Protein AF-A0A0F9RV89-F1 (afdb_monomer_lite)

Secondary structure (DSSP, 8-state):
----GGG-----TT-S-HHHHHHHHHHHHHHH---S-----B-TT--BTTB-S-SSPPPSS-PPPPPHHHHTSTTTTT--------

Foldseek 3Di:
DPDDPVPDDDQDPPDPDSVVSQVVVQVVDVVVDDDPDDDFDADPQGDTPLRHDDPDDDDGRDDHDHDPVRCPDPVNPPPDPPPPDD

Organism: NCBI:txid412755

Sequence (86 aa):
LHISDKRYISFDSDSASPEQECDRVQQEIQKKGPIDICILGLGKNGHIGFNEPADFLTPNCHMAKLSEESLQHQMTNGMKTNLLTD

InterPro domains:
  IPR004547 Glucosamine-6-phosphate isomerase [PTHR11280] (4-72)
  IPR018321 Glucosamine-6-phosphate isomerase, conserved site [PS01161] (29-47)
  IPR037171 NagB/RpiA transferase-like [SSF100950] (2-73)

Radius of gyration: 14.78 Å; chains: 1; bounding box: 43×28×32 Å

Structure (mmCIF, N/CA/C/O backbone):
data_AF-A0A0F9RV89-F1
#
_entry.id   AF-A0A0F9RV89-F1
#
loop_
_atom_site.group_PDB
_atom_site.id
_atom_site.type_symbol
_atom_site.label_atom_id
_atom_site.label_alt_id
_atom_site.label_comp_id
_atom_site.label_asym_id
_atom_site.label_entity_id
_atom_site.label_seq_id
_atom_site.pdbx_PDB_ins_code
_atom_site.Cartn_x
_atom_site.Cartn_y
_atom_site.Cartn_z
_atom_site.occupancy
_atom_site.B_iso_or_equiv
_atom_site.auth_seq_id
_atom_site.auth_comp_id
_atom_site.auth_asym_id
_atom_site.auth_atom_id
_atom_site.pdbx_PDB_model_num
ATOM 1 N N . LEU A 1 1 ? -21.376 12.956 -0.794 1.00 84.38 1 LEU A N 1
ATOM 2 C CA . LEU A 1 1 ? -21.338 11.814 0.153 1.00 84.38 1 LEU A CA 1
AT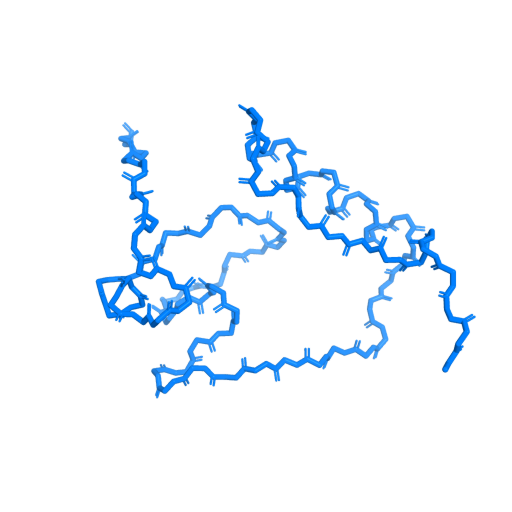OM 3 C C . LEU A 1 1 ? -21.220 12.235 1.629 1.00 84.38 1 LEU A C 1
ATOM 5 O O . LEU A 1 1 ? -21.490 11.393 2.468 1.00 84.38 1 LEU A O 1
ATOM 9 N N . HIS A 1 2 ? -20.865 13.493 1.963 1.00 92.75 2 HIS A N 1
ATOM 10 C CA . HIS A 1 2 ? -20.782 14.002 3.353 1.00 92.75 2 HIS A CA 1
ATOM 11 C C . HIS A 1 2 ? -19.997 13.086 4.313 1.00 92.75 2 HIS A C 1
ATOM 13 O O . HIS A 1 2 ? -20.417 12.825 5.438 1.00 92.75 2 HIS A O 1
ATOM 19 N N . ILE A 1 3 ? -18.857 12.571 3.847 1.00 93.88 3 ILE A N 1
ATOM 20 C CA . ILE A 1 3 ? -17.985 11.707 4.645 1.00 93.88 3 ILE A CA 1
ATOM 21 C C . ILE A 1 3 ? -17.062 12.596 5.484 1.00 93.88 3 ILE A C 1
ATOM 23 O O . ILE A 1 3 ? -16.418 13.490 4.943 1.00 93.88 3 ILE A O 1
ATOM 27 N N . SER A 1 4 ? -17.016 12.354 6.797 1.00 96.00 4 SER A N 1
ATOM 28 C CA . SER A 1 4 ? -16.153 13.084 7.736 1.00 96.00 4 SER A CA 1
ATOM 29 C C . SER A 1 4 ? -14.674 12.777 7.515 1.00 96.00 4 SER A C 1
ATOM 31 O O . SER A 1 4 ? -14.318 11.621 7.291 1.00 96.00 4 SER A O 1
ATOM 33 N N . ASP A 1 5 ? -13.813 13.774 7.730 1.00 93.75 5 ASP A N 1
ATOM 34 C CA . ASP A 1 5 ? -12.361 13.635 7.578 1.00 93.75 5 ASP A CA 1
ATOM 35 C C . ASP A 1 5 ? -11.753 12.511 8.430 1.00 93.75 5 ASP A C 1
ATOM 37 O O . ASP A 1 5 ? -10.837 11.814 8.006 1.00 93.75 5 ASP A O 1
ATOM 41 N N . LYS A 1 6 ? -12.349 12.235 9.597 1.00 92.50 6 LYS A N 1
ATOM 42 C CA . LYS A 1 6 ? -11.945 11.150 10.512 1.00 92.50 6 LYS A CA 1
ATOM 43 C C . LYS A 1 6 ? -12.106 9.744 9.913 1.00 92.50 6 LYS A C 1
ATOM 45 O O . LYS A 1 6 ? -11.692 8.754 10.517 1.00 92.50 6 LYS A O 1
ATOM 50 N N . ARG A 1 7 ? -12.793 9.628 8.773 1.00 92.69 7 ARG A N 1
ATOM 51 C CA . ARG A 1 7 ? -13.018 8.364 8.061 1.00 92.69 7 ARG A CA 1
ATOM 52 C C . ARG A 1 7 ? -11.971 8.109 6.980 1.00 92.69 7 ARG A C 1
ATOM 54 O O . ARG A 1 7 ? -11.933 6.981 6.498 1.00 92.69 7 ARG A O 1
ATOM 61 N N . TYR A 1 8 ? -11.126 9.085 6.648 1.00 93.88 8 TYR A N 1
ATOM 62 C CA . TYR A 1 8 ? -9.992 8.872 5.756 1.00 93.88 8 TYR A CA 1
ATOM 63 C C . TYR A 1 8 ? -8.770 8.427 6.555 1.00 93.88 8 TYR A C 1
ATOM 65 O O . TYR A 1 8 ? -8.474 8.954 7.626 1.00 93.88 8 TYR A O 1
ATOM 73 N N . ILE A 1 9 ? -8.075 7.429 6.024 1.00 94.06 9 ILE A N 1
ATOM 74 C CA . ILE A 1 9 ? -6.744 7.029 6.465 1.00 94.06 9 ILE A CA 1
ATOM 75 C C . ILE A 1 9 ? -5.879 7.072 5.211 1.00 94.06 9 ILE A C 1
ATOM 77 O O . ILE A 1 9 ? -6.213 6.427 4.219 1.00 94.06 9 ILE A O 1
ATOM 81 N N . SER A 1 10 ? -4.798 7.838 5.255 1.00 93.81 10 SER A N 1
ATOM 82 C CA . SER A 1 10 ? -3.763 7.878 4.224 1.00 93.81 10 SER 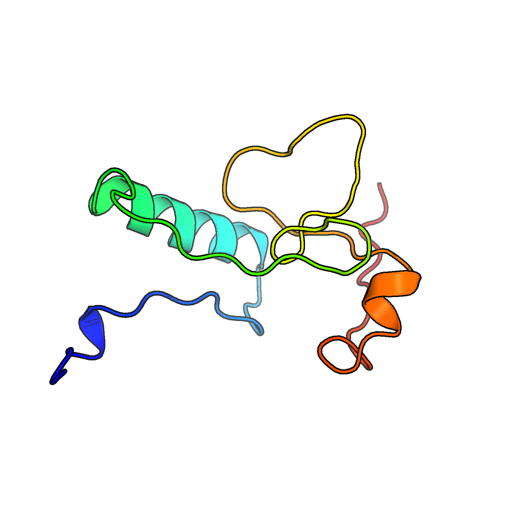A CA 1
ATOM 83 C C . SER A 1 10 ? -2.412 7.550 4.847 1.00 93.81 10 SER A C 1
ATOM 85 O O . SER A 1 10 ? -2.271 7.605 6.072 1.00 93.81 10 SER A O 1
ATOM 87 N N . PHE A 1 11 ? -1.441 7.233 3.996 1.00 93.25 11 PHE A N 1
ATOM 88 C CA . PHE A 1 11 ? -0.035 7.258 4.375 1.00 93.25 11 PHE A CA 1
ATOM 89 C C . PHE A 1 11 ? 0.449 8.710 4.466 1.00 93.25 11 PHE A C 1
ATOM 91 O O . PHE A 1 11 ? 0.060 9.541 3.640 1.00 93.25 11 PHE A O 1
ATOM 98 N N . ASP A 1 12 ? 1.287 9.004 5.451 1.00 92.62 12 ASP A N 1
ATOM 99 C CA . ASP A 1 12 ? 2.114 10.204 5.497 1.00 92.62 12 ASP A CA 1
ATOM 100 C C . ASP A 1 12 ? 3.377 9.980 4.657 1.00 92.62 12 ASP A C 1
ATOM 102 O O . ASP A 1 12 ? 4.280 9.230 5.030 1.00 92.62 12 ASP A O 1
ATOM 106 N N . SER A 1 13 ? 3.421 10.615 3.486 1.00 84.19 13 SER A N 1
ATOM 107 C CA . SER A 1 13 ? 4.523 10.469 2.534 1.00 84.19 13 SER A CA 1
ATOM 108 C C . SER A 1 13 ? 5.820 11.158 2.967 1.00 84.19 13 SER A C 1
ATOM 110 O O . SER A 1 13 ? 6.850 10.883 2.360 1.00 84.19 13 SER A O 1
ATOM 112 N N . ASP A 1 14 ? 5.776 12.048 3.964 1.00 86.25 14 ASP A N 1
ATOM 113 C CA . ASP A 1 14 ? 6.945 12.785 4.476 1.00 86.25 14 ASP A CA 1
ATOM 114 C C . ASP A 1 14 ? 7.311 12.352 5.910 1.00 86.25 14 ASP A C 1
ATOM 116 O O . ASP A 1 14 ? 7.982 13.067 6.656 1.00 86.25 14 ASP A O 1
ATOM 120 N N . SER A 1 15 ? 6.859 11.158 6.319 1.00 88.25 15 SER A N 1
ATOM 121 C CA . SER A 1 15 ? 7.191 10.593 7.626 1.00 88.25 15 SER A CA 1
ATOM 122 C C . SER A 1 15 ? 8.703 10.426 7.790 1.00 88.25 15 SER A C 1
ATOM 124 O O . SER A 1 15 ? 9.383 9.831 6.951 1.00 88.25 15 SER A O 1
ATOM 126 N N . ALA A 1 16 ? 9.222 10.861 8.941 1.00 88.12 16 ALA A N 1
ATOM 127 C CA . ALA A 1 16 ? 10.621 10.664 9.317 1.00 88.12 16 ALA A CA 1
ATOM 128 C C . ALA A 1 16 ? 11.006 9.176 9.482 1.00 88.12 16 ALA A C 1
ATOM 130 O O . ALA A 1 16 ? 12.193 8.854 9.470 1.00 88.12 16 ALA A O 1
ATOM 131 N N . SER A 1 17 ? 10.024 8.278 9.638 1.00 92.81 17 SER A N 1
ATOM 132 C CA . SER A 1 17 ? 10.209 6.821 9.616 1.00 92.81 17 SER A CA 1
ATOM 133 C C . SER A 1 17 ? 9.082 6.159 8.809 1.00 92.81 17 SER A C 1
ATOM 135 O O . SER A 1 17 ? 7.970 5.975 9.323 1.00 92.81 17 SER A O 1
ATOM 137 N N . PRO A 1 18 ? 9.337 5.799 7.538 1.00 90.88 18 PRO A N 1
ATOM 138 C CA . PRO A 1 18 ? 8.354 5.129 6.687 1.00 90.88 18 PRO A CA 1
ATOM 139 C C . PRO A 1 18 ? 7.888 3.770 7.229 1.00 90.88 18 PRO A C 1
ATOM 141 O O . PRO A 1 18 ? 6.740 3.381 7.018 1.00 90.88 18 PRO A O 1
ATOM 144 N N . GLU A 1 19 ? 8.745 3.050 7.955 1.00 92.50 19 GLU A N 1
ATOM 145 C CA . GLU A 1 19 ? 8.409 1.759 8.560 1.00 92.50 19 GLU A CA 1
ATOM 146 C C . GLU A 1 19 ? 7.368 1.927 9.671 1.00 92.50 19 GLU A C 1
ATOM 148 O O . GLU A 1 19 ? 6.345 1.243 9.670 1.00 92.50 19 GLU A O 1
ATOM 153 N N . GLN A 1 20 ? 7.568 2.899 10.570 1.00 95.06 20 GLN A N 1
ATOM 154 C CA . GLN A 1 20 ? 6.587 3.218 11.615 1.00 95.06 20 GLN A CA 1
ATOM 155 C C . GLN A 1 20 ? 5.258 3.691 11.024 1.00 95.06 20 GLN A C 1
ATOM 157 O O . GLN A 1 20 ? 4.193 3.442 11.590 1.00 95.06 20 GLN A O 1
ATOM 162 N N . GLU A 1 21 ? 5.306 4.358 9.874 1.00 96.56 21 GLU A N 1
ATOM 163 C CA . GLU A 1 21 ? 4.109 4.785 9.164 1.00 96.56 21 GLU A CA 1
ATOM 164 C C . GLU A 1 21 ? 3.346 3.598 8.551 1.00 96.56 21 GLU A C 1
ATOM 166 O O . GLU A 1 21 ? 2.117 3.530 8.657 1.00 96.56 21 GLU A O 1
ATOM 171 N N . CYS A 1 22 ? 4.059 2.610 7.998 1.00 95.88 22 CYS A N 1
ATOM 172 C CA . CYS A 1 22 ? 3.456 1.345 7.574 1.00 95.88 22 CYS A CA 1
ATOM 173 C C . CYS A 1 22 ? 2.769 0.636 8.747 1.00 95.88 22 CYS A C 1
ATOM 175 O O . CYS A 1 22 ? 1.614 0.217 8.620 1.00 95.88 22 CYS A O 1
ATOM 177 N N . ASP A 1 23 ? 3.431 0.573 9.905 1.00 96.19 23 ASP A N 1
ATOM 178 C CA . ASP A 1 23 ? 2.865 -0.016 11.119 1.00 96.19 23 ASP A CA 1
ATOM 179 C C . ASP A 1 23 ? 1.623 0.742 11.602 1.00 96.19 23 ASP A C 1
ATOM 181 O O . ASP A 1 23 ? 0.617 0.124 11.964 1.00 96.19 23 ASP A O 1
ATOM 185 N N . ARG A 1 24 ? 1.644 2.082 11.569 1.00 96.88 24 ARG A N 1
ATOM 186 C CA . ARG A 1 24 ? 0.498 2.919 11.952 1.00 96.88 24 ARG A CA 1
ATOM 187 C C . ARG A 1 24 ? -0.723 2.600 11.095 1.00 96.88 24 ARG A C 1
ATOM 189 O O . ARG A 1 24 ? -1.805 2.369 11.636 1.00 96.88 24 ARG A O 1
ATOM 196 N N . VAL A 1 25 ? -0.568 2.566 9.771 1.00 96.19 25 VAL A N 1
ATOM 197 C CA . VAL A 1 25 ? -1.675 2.257 8.853 1.00 96.19 25 VAL A CA 1
ATOM 198 C C . VAL A 1 25 ? -2.152 0.814 9.038 1.00 96.19 25 VAL A C 1
ATOM 200 O O . VAL A 1 25 ? -3.361 0.570 9.099 1.00 96.19 25 VAL A O 1
ATOM 203 N N . GLN A 1 26 ? -1.232 -0.136 9.219 1.00 95.75 26 GLN A N 1
ATOM 204 C CA . GLN A 1 26 ? -1.569 -1.535 9.471 1.00 95.75 26 GLN A CA 1
ATOM 205 C C . GLN A 1 26 ? -2.397 -1.713 10.754 1.00 95.75 26 GLN A C 1
ATOM 207 O O . GLN A 1 26 ? -3.373 -2.471 10.760 1.00 95.75 26 GLN A O 1
ATOM 212 N N . GLN A 1 27 ? -2.052 -0.992 11.824 1.00 96.38 27 GLN A N 1
ATOM 213 C CA . GLN A 1 27 ? -2.815 -0.981 13.073 1.00 96.38 27 GLN A CA 1
ATOM 214 C C . GLN A 1 27 ? -4.207 -0.372 12.887 1.00 96.38 27 GLN A C 1
ATOM 216 O O . GLN A 1 27 ? -5.176 -0.881 13.450 1.00 96.38 27 GLN A O 1
ATOM 221 N N . GLU A 1 28 ? -4.340 0.693 12.095 1.00 96.12 28 GLU A N 1
ATOM 222 C CA . GLU A 1 28 ? -5.648 1.290 11.810 1.00 96.12 28 GLU A CA 1
ATOM 223 C C . GLU A 1 28 ? -6.572 0.333 11.044 1.00 96.12 28 GLU A C 1
ATOM 225 O O . GLU A 1 28 ? -7.762 0.258 11.359 1.00 96.12 28 GLU A O 1
ATOM 230 N N . ILE A 1 29 ? -6.035 -0.450 10.101 1.00 95.00 29 ILE A N 1
ATOM 231 C CA . ILE A 1 29 ? -6.788 -1.513 9.417 1.00 95.00 29 ILE A CA 1
ATOM 232 C C . ILE A 1 29 ? -7.228 -2.577 10.431 1.00 95.00 29 ILE A C 1
ATOM 234 O O . ILE A 1 29 ? -8.411 -2.893 10.518 1.00 95.00 29 ILE A O 1
ATOM 238 N N . GLN A 1 30 ? -6.313 -3.077 11.267 1.00 95.12 30 GLN A N 1
ATOM 239 C CA . GLN A 1 30 ? -6.630 -4.104 12.269 1.00 95.12 30 GLN A CA 1
ATOM 240 C C . GLN A 1 30 ? -7.704 -3.652 13.270 1.00 95.12 30 GLN A C 1
ATOM 242 O O . GLN A 1 30 ? -8.619 -4.417 13.570 1.00 95.12 30 GLN A O 1
ATOM 247 N N . LYS A 1 31 ? -7.633 -2.405 13.759 1.00 96.31 31 LYS A N 1
ATOM 248 C CA . LYS A 1 31 ? -8.629 -1.836 14.686 1.00 96.31 31 LYS A CA 1
ATOM 249 C C . LYS A 1 31 ? -10.013 -1.708 14.051 1.00 96.31 31 LYS A C 1
ATOM 251 O O . LYS A 1 31 ? -11.014 -1.845 14.750 1.00 96.31 31 LYS A O 1
ATOM 256 N N . LYS A 1 32 ? -10.078 -1.393 12.754 1.00 94.44 32 LYS A N 1
ATOM 257 C CA . LYS A 1 32 ? -11.341 -1.204 12.024 1.00 94.44 32 LYS A CA 1
ATOM 258 C C . LYS A 1 32 ? -11.943 -2.516 11.521 1.00 94.44 32 LYS A C 1
ATOM 260 O O . LYS A 1 32 ? -13.146 -2.552 11.277 1.00 94.44 32 LYS A O 1
ATOM 265 N N . GLY A 1 33 ? -11.139 -3.573 11.430 1.00 92.88 33 GLY A N 1
ATOM 266 C CA . GLY A 1 33 ? -11.552 -4.879 10.933 1.00 92.88 33 GLY A CA 1
ATOM 267 C C . GLY A 1 33 ? -11.199 -5.091 9.455 1.00 92.88 33 GLY A C 1
ATOM 268 O O . GLY A 1 33 ? -10.525 -4.258 8.844 1.00 92.88 33 GLY A O 1
ATOM 269 N N . PRO A 1 34 ? -11.599 -6.235 8.877 1.00 92.88 34 PRO A N 1
ATOM 270 C CA . PRO A 1 34 ? -11.262 -6.580 7.500 1.00 92.88 34 PRO A CA 1
ATOM 271 C C . PRO A 1 34 ? -11.847 -5.581 6.492 1.00 92.88 34 PRO A C 1
ATOM 273 O O . PRO A 1 34 ? -12.870 -4.946 6.735 1.00 92.88 34 PRO A O 1
ATOM 276 N N . ILE A 1 35 ? -11.195 -5.463 5.334 1.00 94.81 35 ILE A N 1
ATOM 277 C CA . ILE A 1 35 ? -11.683 -4.650 4.217 1.00 94.81 35 ILE A CA 1
ATOM 278 C C . ILE A 1 35 ? -12.789 -5.428 3.494 1.00 94.81 35 ILE A C 1
ATOM 280 O O . ILE A 1 35 ? -12.510 -6.454 2.877 1.00 94.81 35 ILE A O 1
ATOM 284 N N . ASP A 1 36 ? -14.024 -4.923 3.534 1.00 97.19 36 ASP A N 1
ATOM 285 C CA . ASP A 1 36 ? -15.161 -5.538 2.829 1.00 97.19 36 ASP A CA 1
ATOM 286 C C . ASP A 1 36 ? -15.083 -5.352 1.305 1.00 97.19 36 ASP A C 1
ATOM 288 O O . ASP A 1 36 ? -15.468 -6.228 0.533 1.00 97.19 36 ASP A O 1
ATOM 292 N N . ILE A 1 37 ? -14.609 -4.181 0.862 1.00 96.94 37 ILE A N 1
ATOM 293 C CA . ILE A 1 37 ? -14.531 -3.792 -0.550 1.00 96.94 37 ILE A CA 1
ATOM 294 C C . ILE A 1 37 ? -13.189 -3.112 -0.804 1.00 96.94 37 ILE A C 1
ATOM 296 O O . ILE A 1 37 ? -12.849 -2.132 -0.142 1.00 96.94 37 ILE A O 1
ATOM 300 N N . CYS A 1 38 ? -12.461 -3.594 -1.810 1.00 95.00 38 CYS A N 1
ATOM 301 C CA . CYS A 1 38 ? -11.206 -3.006 -2.263 1.00 95.00 38 CYS A CA 1
ATOM 302 C C . CYS A 1 38 ? -11.348 -2.534 -3.716 1.00 95.00 38 CYS A C 1
ATOM 304 O O . CYS A 1 38 ? -11.669 -3.328 -4.599 1.00 95.00 38 CYS A O 1
ATOM 306 N N . ILE A 1 39 ? -11.132 -1.239 -3.957 1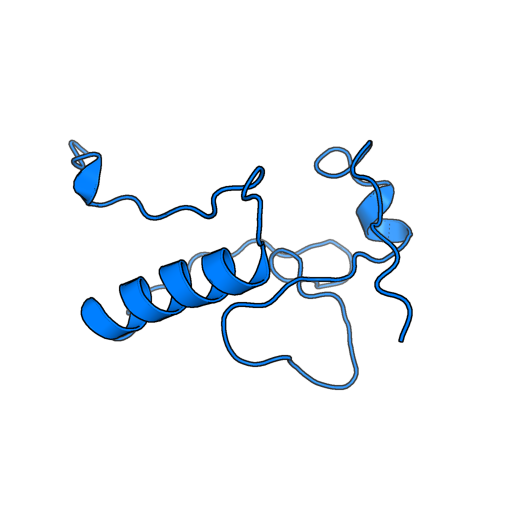.00 95.75 39 ILE A N 1
ATOM 307 C CA . ILE A 1 39 ? -11.139 -0.641 -5.297 1.00 95.75 39 ILE A CA 1
ATOM 308 C C . ILE A 1 39 ? -9.694 -0.319 -5.658 1.00 95.75 39 ILE A C 1
ATOM 310 O O . ILE A 1 39 ? -9.036 0.442 -4.952 1.00 95.75 39 ILE A O 1
ATOM 314 N N . LEU A 1 40 ? -9.211 -0.902 -6.752 1.00 94.38 40 LEU A N 1
ATOM 315 C CA . LEU A 1 40 ? -7.811 -0.841 -7.161 1.00 94.38 40 LEU A CA 1
ATOM 316 C C . LEU A 1 40 ? -7.690 -0.405 -8.622 1.00 94.38 40 LEU A C 1
ATOM 318 O O . LEU A 1 40 ? -8.581 -0.654 -9.434 1.00 94.38 40 LEU A O 1
ATOM 322 N N . GLY A 1 41 ? -6.561 0.225 -8.943 1.00 91.62 41 GLY A N 1
ATOM 323 C CA . GLY A 1 41 ? -6.103 0.438 -10.314 1.00 91.62 41 GLY A CA 1
ATOM 324 C C . GLY A 1 41 ? -5.005 -0.562 -10.676 1.00 91.62 41 GLY A C 1
ATOM 325 O O . GLY A 1 41 ? -4.258 -0.996 -9.798 1.00 91.62 41 GLY A O 1
ATOM 326 N N . LEU A 1 42 ? -4.908 -0.901 -11.963 1.00 91.81 42 LEU A N 1
ATOM 327 C CA . LEU A 1 42 ? -3.850 -1.750 -12.512 1.00 91.81 42 LEU A CA 1
ATOM 328 C C . LEU A 1 42 ? -2.922 -0.938 -13.415 1.00 91.81 42 LEU A C 1
ATOM 330 O O . LEU A 1 42 ? -3.386 -0.190 -14.281 1.00 91.81 42 LEU A O 1
ATOM 334 N N . GLY A 1 43 ? -1.618 -1.121 -13.224 1.00 85.38 43 GLY A N 1
ATOM 335 C CA . GLY A 1 43 ? -0.590 -0.617 -14.129 1.00 85.38 43 GLY A CA 1
ATOM 336 C C . GLY A 1 43 ? -0.561 -1.385 -15.449 1.00 85.38 43 GLY A C 1
ATOM 337 O O . GLY A 1 43 ? -1.069 -2.501 -15.552 1.00 85.38 43 GLY A O 1
ATOM 338 N N . LYS A 1 44 ? 0.086 -0.815 -16.474 1.00 85.88 44 LYS A N 1
ATOM 339 C CA . LYS A 1 44 ? 0.250 -1.481 -17.784 1.00 85.88 44 LYS A CA 1
ATOM 340 C C . LYS A 1 44 ? 1.039 -2.790 -17.693 1.00 85.88 44 LYS A C 1
ATOM 342 O O . LYS A 1 44 ? 0.774 -3.705 -18.465 1.00 85.88 44 LYS A O 1
ATOM 347 N N . ASN A 1 45 ? 1.974 -2.867 -16.750 1.00 83.75 45 ASN A N 1
ATOM 348 C CA . ASN A 1 45 ? 2.765 -4.057 -16.444 1.00 83.75 45 ASN A CA 1
ATOM 349 C C . ASN A 1 45 ? 2.062 -5.005 -15.445 1.00 83.75 45 ASN A C 1
ATOM 351 O O . ASN A 1 45 ? 2.635 -6.018 -15.057 1.00 83.75 45 ASN A O 1
ATOM 355 N N . GLY A 1 46 ? 0.831 -4.686 -15.026 1.00 87.81 46 GLY A N 1
ATOM 356 C CA . GLY A 1 46 ? 0.054 -5.482 -14.079 1.00 87.81 46 GLY A CA 1
ATOM 357 C C . GLY A 1 46 ? 0.276 -5.149 -12.602 1.00 87.81 46 GLY A C 1
ATOM 358 O O . GLY A 1 46 ? -0.299 -5.842 -11.765 1.00 87.81 46 GLY A O 1
ATOM 359 N N . HIS A 1 47 ? 1.051 -4.112 -12.254 1.00 89.56 47 HIS A N 1
ATOM 360 C CA . HIS A 1 47 ? 1.210 -3.721 -10.849 1.00 89.56 47 HIS A CA 1
ATOM 361 C C . HIS A 1 47 ? -0.115 -3.291 -10.201 1.00 89.56 47 HIS A C 1
ATOM 363 O O . HIS A 1 47 ? -1.023 -2.788 -10.872 1.00 89.56 47 HIS A O 1
ATOM 369 N N . ILE A 1 48 ? -0.201 -3.433 -8.875 1.00 91.62 48 ILE A N 1
ATOM 370 C CA . ILE A 1 48 ? -1.314 -2.947 -8.042 1.00 91.62 48 ILE A CA 1
ATOM 371 C C . ILE A 1 48 ? -0.762 -1.939 -7.037 1.00 91.62 48 ILE A C 1
ATOM 373 O O . ILE A 1 48 ? 0.013 -2.297 -6.147 1.00 91.62 48 ILE A O 1
ATOM 377 N N . GLY A 1 49 ? -1.175 -0.674 -7.140 1.00 90.12 49 GLY A N 1
ATOM 378 C CA . GLY A 1 49 ? -0.528 0.394 -6.374 1.00 90.12 49 GLY A CA 1
ATOM 379 C C . GLY A 1 49 ? 0.963 0.446 -6.722 1.00 90.12 49 GLY A C 1
ATOM 380 O O . GLY A 1 49 ? 1.301 0.588 -7.890 1.00 90.12 49 GLY A O 1
ATOM 381 N N . PHE A 1 50 ? 1.837 0.274 -5.728 1.00 90.94 50 PHE A N 1
ATOM 382 C CA . PHE A 1 50 ? 3.289 0.154 -5.929 1.00 90.94 50 PHE A CA 1
ATOM 383 C C . PHE A 1 50 ? 3.822 -1.286 -5.808 1.00 90.94 50 PHE A C 1
ATOM 385 O O . PHE A 1 50 ? 5.031 -1.489 -5.749 1.00 90.94 50 PHE A O 1
ATOM 392 N N . ASN A 1 51 ? 2.938 -2.289 -5.780 1.00 92.50 51 ASN A N 1
ATOM 393 C CA . ASN A 1 51 ? 3.336 -3.697 -5.805 1.00 92.50 51 ASN A CA 1
ATOM 394 C C . ASN A 1 51 ? 3.665 -4.106 -7.242 1.00 92.50 51 ASN A C 1
ATOM 396 O O . ASN A 1 51 ? 2.761 -4.390 -8.031 1.00 92.50 51 ASN A O 1
ATOM 400 N N . GLU A 1 52 ? 4.953 -4.095 -7.568 1.00 91.19 52 GLU A N 1
ATOM 401 C CA . GLU A 1 52 ? 5.477 -4.499 -8.873 1.00 91.19 52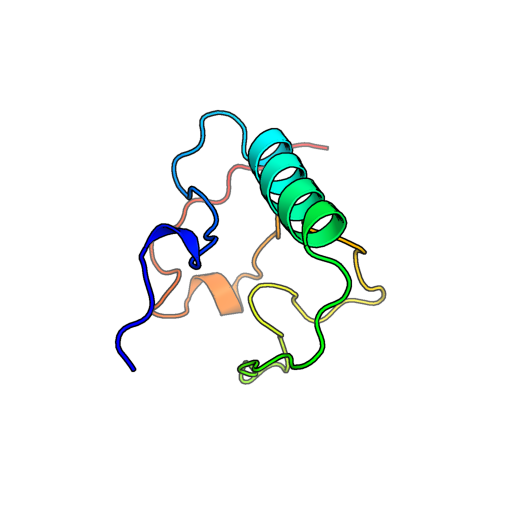 GLU A CA 1
ATOM 402 C C . GLU A 1 52 ? 5.359 -6.013 -9.109 1.00 91.19 52 GLU A C 1
ATOM 404 O O . GLU A 1 52 ? 5.273 -6.784 -8.147 1.00 91.19 52 GLU A O 1
ATOM 409 N N . PRO A 1 53 ? 5.399 -6.464 -10.376 1.00 90.75 53 PRO A N 1
ATOM 410 C CA . PRO A 1 53 ? 5.545 -7.878 -10.694 1.00 90.75 53 PRO A CA 1
ATOM 411 C C . PRO A 1 53 ? 6.777 -8.487 -10.009 1.00 90.75 53 PRO A C 1
ATOM 413 O O . PRO A 1 53 ? 7.900 -8.015 -10.187 1.00 90.75 53 PRO A O 1
ATOM 416 N N . ALA A 1 54 ? 6.558 -9.549 -9.237 1.00 90.31 54 ALA A N 1
ATOM 417 C CA . ALA A 1 54 ? 7.588 -10.269 -8.498 1.00 90.31 54 ALA A CA 1
ATOM 418 C C . ALA A 1 54 ? 7.194 -11.745 -8.331 1.00 90.31 54 ALA A C 1
ATOM 420 O O . ALA A 1 54 ? 6.024 -12.102 -8.478 1.00 90.31 54 ALA A O 1
ATOM 421 N N . ASP A 1 55 ? 8.164 -12.592 -7.977 1.00 94.50 55 ASP A N 1
ATOM 422 C CA . ASP A 1 55 ? 7.935 -14.028 -7.745 1.00 94.50 55 ASP A CA 1
ATOM 423 C C . ASP A 1 55 ? 7.033 -14.297 -6.527 1.00 94.50 55 ASP A C 1
ATOM 425 O O . ASP A 1 55 ? 6.367 -15.331 -6.449 1.00 94.50 55 ASP A O 1
ATOM 429 N N . PHE A 1 56 ? 6.997 -13.361 -5.572 1.00 92.81 56 PHE A N 1
ATOM 430 C CA . PHE A 1 56 ? 6.234 -13.467 -4.331 1.00 92.81 56 PHE A CA 1
ATOM 431 C C . PHE A 1 56 ? 5.588 -12.130 -3.964 1.00 92.81 56 PHE A C 1
ATOM 433 O O . PHE A 1 56 ? 6.094 -11.063 -4.306 1.00 92.81 56 PHE A O 1
ATOM 440 N N . LEU A 1 57 ? 4.486 -12.198 -3.215 1.00 90.25 57 LEU A N 1
ATOM 441 C CA . LEU A 1 57 ? 3.828 -11.025 -2.647 1.00 90.25 57 LEU A CA 1
ATOM 442 C C . LEU A 1 57 ? 4.365 -10.736 -1.245 1.00 90.25 57 LEU A C 1
ATOM 444 O O . LEU A 1 57 ? 4.445 -11.638 -0.408 1.00 90.25 57 LEU A O 1
ATOM 448 N N . THR A 1 58 ? 4.650 -9.465 -0.970 1.00 92.12 58 THR A N 1
ATOM 449 C CA . THR A 1 58 ? 4.960 -8.996 0.382 1.00 92.12 58 THR A CA 1
ATOM 450 C C . THR A 1 58 ? 3.651 -8.770 1.143 1.00 92.12 58 THR A C 1
ATOM 452 O O . THR A 1 58 ? 2.813 -7.984 0.692 1.00 92.12 58 THR A O 1
ATOM 455 N N . PRO A 1 59 ? 3.421 -9.455 2.276 1.00 91.44 59 PRO A N 1
ATOM 456 C CA . PRO A 1 59 ? 2.209 -9.260 3.058 1.00 91.44 59 PRO A CA 1
ATOM 457 C C . PRO A 1 59 ? 2.223 -7.899 3.765 1.00 91.44 59 PRO A C 1
ATOM 459 O O . PRO A 1 59 ? 3.286 -7.375 4.089 1.00 91.44 59 PRO A O 1
ATOM 462 N N . ASN A 1 60 ? 1.032 -7.401 4.114 1.00 92.50 60 ASN A N 1
ATOM 463 C CA . ASN A 1 60 ? 0.827 -6.187 4.916 1.00 92.50 60 ASN A CA 1
ATOM 464 C C . ASN A 1 60 ? 1.377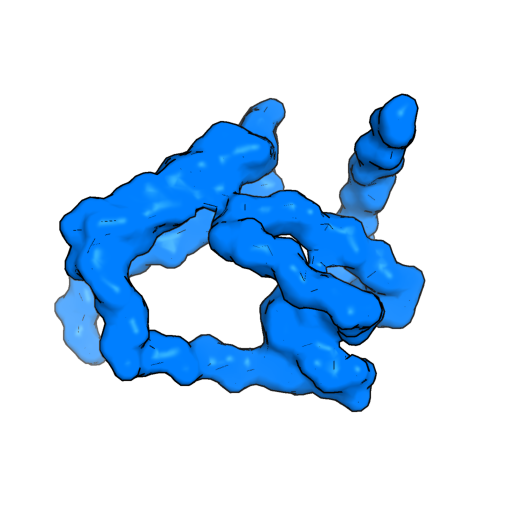 -4.894 4.277 1.00 92.50 60 ASN A C 1
ATOM 466 O O . ASN A 1 60 ? 1.899 -4.879 3.160 1.00 92.50 60 ASN A O 1
ATOM 470 N N . CYS A 1 61 ? 1.199 -3.774 4.982 1.00 93.88 61 CYS A N 1
ATOM 471 C CA . CYS A 1 61 ? 1.781 -2.491 4.586 1.00 93.88 61 CYS A CA 1
ATOM 472 C C . CYS A 1 61 ? 3.313 -2.565 4.645 1.00 93.88 61 CYS A C 1
ATOM 474 O O . CYS A 1 61 ? 3.867 -3.023 5.641 1.00 93.88 61 CYS A O 1
ATOM 476 N N . HIS A 1 62 ? 3.989 -2.109 3.593 1.00 92.69 62 HIS A N 1
ATOM 477 C CA . HIS A 1 62 ? 5.445 -2.151 3.490 1.00 92.69 62 HIS A CA 1
ATOM 478 C C . HIS A 1 62 ? 5.968 -1.026 2.591 1.00 92.69 62 HIS A C 1
ATOM 480 O O . HIS A 1 62 ? 5.234 -0.468 1.771 1.00 92.69 62 HIS A O 1
ATOM 486 N N . MET A 1 63 ? 7.261 -0.730 2.713 1.00 90.44 63 MET A N 1
ATOM 487 C CA . MET A 1 63 ? 7.960 0.121 1.756 1.00 90.44 63 MET A CA 1
ATOM 488 C C . MET A 1 63 ? 8.167 -0.620 0.437 1.00 90.44 63 MET A C 1
ATOM 490 O O . MET A 1 63 ? 8.768 -1.693 0.409 1.00 90.44 63 MET A O 1
ATOM 494 N N . ALA A 1 64 ? 7.716 -0.023 -0.663 1.00 88.69 64 ALA A N 1
ATOM 495 C CA . ALA A 1 64 ? 7.911 -0.574 -1.995 1.00 88.69 64 ALA A CA 1
ATOM 496 C C . ALA A 1 64 ? 9.186 -0.020 -2.641 1.00 88.69 64 ALA A C 1
ATOM 498 O O . ALA A 1 64 ? 9.444 1.187 -2.623 1.00 88.69 64 ALA A O 1
ATOM 499 N N . LYS A 1 65 ? 9.956 -0.903 -3.278 1.00 85.38 65 LYS A N 1
ATOM 500 C CA . LYS A 1 65 ? 11.018 -0.512 -4.205 1.00 85.38 65 LYS A CA 1
ATOM 501 C C . LYS A 1 65 ? 10.420 -0.430 -5.605 1.00 85.38 65 LYS A C 1
ATOM 503 O O . LYS A 1 65 ? 9.972 -1.438 -6.140 1.00 85.38 65 LYS A O 1
ATOM 508 N N . LEU A 1 66 ? 10.412 0.766 -6.186 1.00 84.12 66 LEU A N 1
ATOM 509 C CA . LEU A 1 66 ? 9.875 0.979 -7.530 1.00 84.12 66 LEU A CA 1
ATOM 510 C C . LEU A 1 66 ? 10.833 0.446 -8.598 1.00 84.12 66 LEU A C 1
ATOM 512 O O . LEU A 1 66 ? 12.054 0.571 -8.462 1.00 84.12 66 LEU A O 1
ATOM 516 N N . SER A 1 67 ? 10.274 -0.112 -9.672 1.00 82.44 67 SER A N 1
ATOM 517 C CA . SER A 1 67 ? 11.041 -0.450 -10.873 1.00 82.44 67 SER A CA 1
ATOM 518 C C . SER A 1 67 ? 11.467 0.810 -11.638 1.00 82.44 67 SER A C 1
ATOM 520 O O . SER A 1 67 ? 10.892 1.889 -11.468 1.00 82.44 67 SER A O 1
ATOM 522 N N . GLU A 1 68 ? 12.450 0.676 -12.532 1.00 83.69 68 GLU A N 1
ATOM 523 C CA . GLU A 1 68 ? 12.839 1.770 -13.433 1.00 83.69 68 GLU A CA 1
ATOM 524 C C . GLU A 1 68 ? 11.670 2.238 -14.314 1.00 83.69 68 GLU A C 1
ATOM 526 O O . GLU A 1 68 ? 11.500 3.439 -14.514 1.00 83.69 68 GLU A O 1
ATOM 531 N N . GLU A 1 69 ? 10.831 1.311 -14.791 1.00 82.75 69 GLU A N 1
ATOM 532 C CA . GLU A 1 69 ? 9.635 1.629 -15.582 1.00 82.75 69 GLU A CA 1
ATOM 533 C C . GLU A 1 69 ? 8.650 2.479 -14.771 1.00 82.75 69 GLU A C 1
ATOM 535 O O . GLU A 1 69 ? 8.195 3.528 -15.234 1.00 82.75 69 GLU A O 1
ATOM 540 N N . SER A 1 70 ? 8.366 2.077 -13.529 1.00 83.19 70 SER A N 1
ATOM 541 C CA . SER A 1 70 ? 7.479 2.847 -12.660 1.00 83.19 70 SER A CA 1
ATOM 542 C C . SER A 1 70 ? 8.058 4.200 -12.292 1.00 83.19 70 SER A C 1
ATOM 544 O O . SER A 1 70 ? 7.285 5.140 -12.193 1.00 83.19 70 SER A O 1
ATOM 546 N N . LEU A 1 71 ? 9.374 4.367 -12.141 1.00 85.44 71 LEU A N 1
ATOM 547 C CA . LEU A 1 71 ? 9.987 5.681 -11.880 1.00 85.44 71 LEU A CA 1
ATOM 548 C C . LEU A 1 71 ? 9.863 6.660 -13.060 1.00 85.44 71 LEU A C 1
ATOM 550 O O . LEU A 1 71 ? 9.905 7.872 -12.858 1.00 85.44 71 LEU A O 1
ATOM 554 N N . GLN A 1 72 ? 9.672 6.155 -14.282 1.00 83.88 72 GLN A N 1
ATOM 555 C CA . GLN A 1 72 ? 9.433 6.978 -15.473 1.00 83.88 72 GLN A CA 1
ATOM 556 C C . GLN A 1 72 ? 7.968 7.432 -15.606 1.00 83.88 72 GLN A C 1
ATOM 558 O O . GLN A 1 72 ? 7.651 8.269 -16.456 1.00 83.88 72 GLN A O 1
ATOM 563 N N . HIS A 1 73 ? 7.058 6.904 -14.782 1.00 83.50 73 HIS A N 1
ATOM 564 C CA . HIS A 1 73 ? 5.652 7.287 -14.810 1.00 83.50 73 HIS A CA 1
ATOM 565 C C . HIS A 1 73 ? 5.431 8.705 -14.247 1.00 83.50 73 HIS A C 1
ATOM 567 O O . HIS A 1 73 ? 6.107 9.151 -13.326 1.00 83.50 73 HIS A O 1
ATOM 573 N N . GLN A 1 74 ? 4.432 9.434 -14.762 1.00 80.94 74 GLN A N 1
ATOM 574 C CA . GLN A 1 74 ? 4.191 10.838 -14.375 1.00 80.94 74 GLN A CA 1
ATOM 575 C C . GLN A 1 74 ? 3.925 11.031 -12.872 1.00 80.94 74 GLN A C 1
ATOM 577 O O . GLN A 1 74 ? 4.267 12.071 -12.323 1.00 80.94 74 GLN A O 1
ATOM 582 N N . MET A 1 75 ? 3.332 10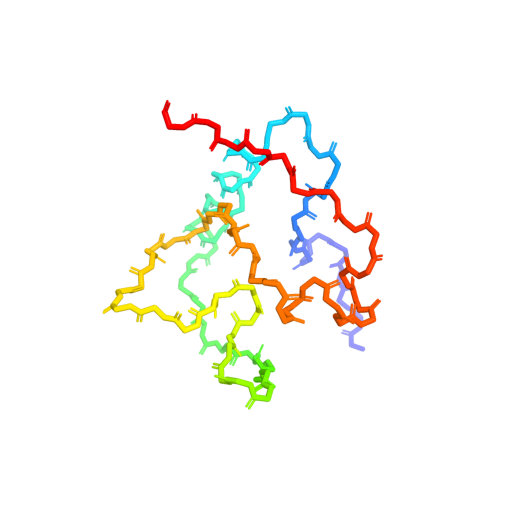.030 -12.215 1.00 81.69 75 MET A N 1
ATOM 583 C CA . MET A 1 75 ? 2.994 10.059 -10.780 1.00 81.69 75 MET A CA 1
ATOM 584 C C . MET A 1 75 ? 4.212 9.982 -9.850 1.00 81.69 75 MET A C 1
ATOM 586 O O . MET A 1 75 ? 4.128 10.376 -8.693 1.00 81.69 75 MET A O 1
ATOM 590 N N . THR A 1 76 ? 5.312 9.426 -10.335 1.00 82.69 76 THR A N 1
ATOM 591 C CA . THR A 1 76 ? 6.503 9.025 -9.564 1.00 82.69 76 THR A CA 1
ATOM 592 C C . THR A 1 76 ? 7.759 9.733 -10.055 1.00 82.69 76 THR A C 1
ATOM 594 O O . THR A 1 76 ? 8.799 9.675 -9.400 1.00 82.69 76 THR A O 1
ATOM 597 N N . ASN A 1 77 ? 7.665 10.430 -11.187 1.00 77.06 77 ASN A N 1
ATOM 598 C CA . ASN A 1 77 ? 8.744 11.218 -11.747 1.00 77.06 77 ASN A CA 1
ATOM 599 C C . ASN A 1 77 ? 9.266 12.231 -10.711 1.00 77.06 77 ASN A C 1
ATOM 601 O O . ASN A 1 77 ? 8.533 13.110 -10.257 1.00 77.06 77 ASN A O 1
ATOM 605 N N . GLY A 1 78 ? 10.539 12.098 -10.335 1.00 71.25 78 GLY A N 1
ATOM 606 C CA . GLY A 1 78 ? 11.193 12.938 -9.327 1.00 71.25 78 GLY A CA 1
ATOM 607 C C . GLY A 1 78 ? 11.240 12.352 -7.910 1.00 71.25 78 GLY A C 1
ATOM 608 O O . GLY A 1 78 ? 11.897 12.939 -7.049 1.00 71.25 78 GLY A O 1
ATOM 609 N N . MET A 1 79 ? 10.621 11.192 -7.657 1.00 77.88 79 MET A N 1
ATOM 610 C CA . MET A 1 79 ? 10.839 10.446 -6.414 1.00 77.88 79 MET A CA 1
ATOM 611 C C . MET A 1 79 ? 12.263 9.878 -6.401 1.00 77.88 79 MET A C 1
ATOM 613 O O . MET A 1 79 ? 12.705 9.242 -7.358 1.00 77.88 79 MET A O 1
ATOM 617 N N . LYS A 1 80 ? 13.008 10.120 -5.318 1.00 61.50 80 LYS A N 1
ATOM 618 C CA . LYS A 1 80 ? 14.357 9.571 -5.147 1.00 61.50 80 LYS A CA 1
ATOM 619 C C . LYS A 1 80 ? 14.261 8.176 -4.546 1.00 61.50 80 LYS A C 1
ATOM 621 O O . LYS A 1 80 ? 13.611 7.987 -3.522 1.00 61.50 80 LYS A O 1
ATOM 626 N N . THR A 1 81 ? 14.966 7.213 -5.127 1.00 56.06 81 THR A N 1
ATOM 627 C CA . THR A 1 81 ? 15.256 5.953 -4.444 1.00 56.06 81 THR A CA 1
ATOM 628 C C . THR A 1 81 ? 16.234 6.242 -3.311 1.00 56.06 81 THR A C 1
ATOM 630 O O . THR A 1 81 ? 17.420 6.467 -3.563 1.00 56.06 81 THR A O 1
ATOM 633 N N . ASN A 1 82 ? 15.763 6.228 -2.064 1.00 51.59 82 ASN A N 1
ATOM 634 C CA . ASN A 1 82 ? 16.671 5.963 -0.957 1.00 51.59 82 ASN A CA 1
ATOM 635 C C . ASN A 1 82 ? 17.128 4.518 -1.144 1.00 51.59 82 ASN A C 1
ATOM 637 O O . ASN A 1 82 ? 16.330 3.587 -1.048 1.00 51.59 82 ASN A O 1
ATOM 641 N N . LEU A 1 83 ? 18.391 4.347 -1.529 1.00 41.50 83 LEU A N 1
ATOM 642 C CA . LEU A 1 83 ? 19.032 3.044 -1.553 1.00 41.50 83 LEU A CA 1
ATOM 643 C C . LEU A 1 83 ? 19.018 2.535 -0.110 1.00 41.50 83 LEU A C 1
ATOM 645 O O . LEU A 1 83 ? 19.842 2.949 0.700 1.00 41.50 83 LEU A O 1
ATOM 649 N N . LEU A 1 84 ? 18.054 1.675 0.213 1.00 44.03 84 LEU A N 1
ATOM 650 C CA . LEU A 1 84 ? 18.217 0.709 1.288 1.00 44.03 84 LEU A CA 1
ATOM 651 C C . LEU A 1 84 ? 19.388 -0.168 0.834 1.00 44.03 84 LEU A C 1
ATOM 653 O O . LEU A 1 84 ? 19.234 -1.003 -0.055 1.00 44.03 84 LEU A O 1
ATOM 657 N N . THR A 1 85 ? 20.591 0.152 1.305 1.00 32.03 85 THR A N 1
ATOM 658 C CA . THR A 1 85 ? 21.724 -0.768 1.236 1.00 32.03 85 THR A CA 1
ATOM 659 C C . THR A 1 85 ? 21.401 -1.939 2.149 1.00 32.03 85 THR A C 1
ATOM 661 O O . THR A 1 85 ? 21.044 -1.701 3.304 1.00 32.03 85 THR A O 1
ATOM 664 N N . ASP A 1 86 ? 21.487 -3.144 1.586 1.00 37.12 86 ASP A N 1
ATOM 665 C CA . ASP A 1 86 ? 21.321 -4.430 2.274 1.00 37.12 86 ASP A CA 1
ATOM 666 C C . ASP A 1 86 ? 22.113 -4.521 3.592 1.00 37.12 86 ASP A C 1
ATOM 668 O O . ASP A 1 86 ? 23.248 -3.984 3.651 1.00 37.12 86 ASP A O 1
#

pLDDT: mean 86.8, std 13.42, range [32.03, 97.19]